Protein AF-A0A821BK38-F1 (afdb_monomer_lite)

Foldseek 3Di:
DDPPPPDDDDCPQVQDDDDDDPDPVVVCPDPVNVDPVVVVVVVVVNVVSVVVSVVVVVVVVVVVVVCVVVVVVVD

Radius of gyration: 19.09 Å; chains: 1; bounding box: 43×29×50 Å

Sequence (75 aa):
MASIISGRDSEHLGIPKAVFVDDVDSFMQQPENNSADTVIRRLDDLNSKYRFMEMNLLQKKKRLRGKLPDIQICL

Secondary structure (DSSP, 8-state):
-----------TTSPPPPPP-S-HHHHHTSTT---HHHHHHHHHHHHHHHHHHHHHHHHHHHHHHHHHHHHHH--

pLDDT: mean 78.63, std 17.06, range [33.22, 94.75]

Structure (mmCIF, N/CA/C/O backbone):
data_AF-A0A821BK38-F1
#
_entry.id   AF-A0A821BK38-F1
#
loop_
_atom_site.group_PDB
_atom_site.id
_atom_site.type_symbol
_atom_site.label_atom_id
_atom_site.label_alt_id
_atom_site.label_comp_id
_atom_site.label_asym_id
_atom_site.label_entity_id
_atom_site.label_seq_id
_atom_site.pdbx_PDB_ins_code
_atom_site.Cartn_x
_atom_site.Cartn_y
_atom_site.Cartn_z
_atom_site.occupancy
_atom_site.B_iso_or_equiv
_atom_site.auth_seq_id
_atom_site.auth_comp_id
_atom_site.auth_asym_id
_atom_site.auth_atom_id
_atom_site.pdbx_PDB_model_num
ATOM 1 N N . MET A 1 1 ? -10.330 -22.173 17.280 1.00 36.38 1 MET A N 1
ATOM 2 C CA . MET A 1 1 ? -10.055 -22.550 15.879 1.00 36.38 1 MET A CA 1
ATOM 3 C C . MET A 1 1 ? -9.943 -21.289 15.038 1.00 36.38 1 MET A C 1
ATOM 5 O O . MET A 1 1 ? -10.917 -20.870 14.438 1.00 36.38 1 MET A O 1
ATOM 9 N N . ALA A 1 2 ? -8.766 -20.675 15.038 1.00 33.25 2 ALA A N 1
ATOM 10 C CA . ALA A 1 2 ? -8.323 -19.746 14.003 1.00 33.25 2 ALA A CA 1
ATOM 11 C C . ALA A 1 2 ? -6.798 -19.760 14.089 1.00 33.25 2 ALA A C 1
ATOM 13 O O . ALA A 1 2 ? -6.175 -18.974 14.799 1.00 33.25 2 ALA A O 1
ATOM 14 N N . SER A 1 3 ? -6.210 -20.793 13.493 1.00 33.22 3 SER A N 1
ATOM 15 C CA . SER A 1 3 ? -4.765 -20.930 13.400 1.00 33.22 3 SER A CA 1
ATOM 16 C C . SER A 1 3 ? -4.254 -19.801 12.516 1.00 33.22 3 SER A C 1
ATOM 18 O O . SER A 1 3 ? -4.391 -19.852 11.296 1.00 33.22 3 SER A O 1
ATOM 20 N N . ILE A 1 4 ? -3.685 -18.770 13.139 1.00 46.75 4 ILE A N 1
ATOM 21 C CA . ILE A 1 4 ? -2.878 -17.770 12.448 1.00 46.75 4 ILE A CA 1
ATOM 22 C C . ILE A 1 4 ? -1.747 -18.547 11.780 1.00 46.75 4 ILE A C 1
ATOM 24 O O . ILE A 1 4 ? -0.899 -19.136 12.450 1.00 46.75 4 ILE A O 1
ATOM 28 N N . ILE A 1 5 ? -1.782 -18.611 10.449 1.00 47.06 5 ILE A N 1
ATOM 29 C CA . ILE A 1 5 ? -0.754 -19.255 9.638 1.00 47.06 5 ILE A CA 1
ATOM 30 C C . ILE A 1 5 ? 0.551 -18.479 9.863 1.00 47.06 5 ILE A C 1
ATOM 32 O O . ILE A 1 5 ? 0.835 -17.457 9.221 1.00 47.06 5 ILE A O 1
ATOM 36 N N . SER A 1 6 ? 1.341 -18.988 10.811 1.00 47.16 6 SER A N 1
ATOM 37 C CA . SER A 1 6 ? 2.767 -18.727 10.965 1.00 47.16 6 SER A CA 1
ATOM 38 C C . SER A 1 6 ? 3.484 -19.346 9.765 1.00 47.16 6 SER A C 1
ATOM 40 O O . SER A 1 6 ? 3.975 -20.472 9.777 1.00 47.16 6 SER A O 1
ATOM 42 N N . GLY A 1 7 ? 3.422 -18.628 8.648 1.00 36.72 7 GLY A N 1
ATOM 43 C CA . GLY A 1 7 ? 4.224 -18.886 7.465 1.00 36.72 7 GLY A CA 1
ATOM 44 C C . GLY A 1 7 ? 5.478 -18.032 7.543 1.00 36.72 7 GLY A C 1
ATOM 45 O O . GLY A 1 7 ? 5.389 -16.856 7.212 1.00 36.72 7 GLY A O 1
ATOM 46 N N . ARG A 1 8 ? 6.558 -18.654 8.033 1.00 39.44 8 ARG A N 1
ATOM 47 C CA . ARG A 1 8 ? 7.997 -18.390 7.833 1.00 39.44 8 ARG A CA 1
ATOM 48 C C . ARG A 1 8 ? 8.410 -16.928 7.647 1.00 39.44 8 ARG A C 1
ATOM 50 O O . ARG A 1 8 ? 8.107 -16.309 6.631 1.00 39.44 8 ARG A O 1
ATOM 57 N N . ASP A 1 9 ? 9.216 -16.458 8.591 1.00 45.19 9 ASP A N 1
ATOM 58 C CA . ASP A 1 9 ? 10.009 -15.238 8.502 1.00 45.19 9 ASP A CA 1
ATOM 59 C C . ASP A 1 9 ? 10.852 -15.242 7.226 1.00 45.19 9 ASP A C 1
ATOM 61 O O . ASP A 1 9 ? 11.916 -15.850 7.128 1.00 45.19 9 ASP A O 1
ATOM 65 N N . SER A 1 10 ? 10.352 -14.555 6.214 1.00 49.12 10 SER A N 1
ATOM 66 C CA . SER A 1 10 ? 11.160 -14.104 5.103 1.00 49.12 10 SER A CA 1
ATOM 67 C C . SER A 1 10 ? 10.848 -12.638 4.894 1.00 49.12 10 SER A C 1
ATOM 69 O O . SER A 1 10 ? 10.142 -12.268 3.959 1.00 49.12 10 SER A O 1
ATOM 71 N N . GLU A 1 11 ? 11.462 -11.793 5.723 1.00 55.19 11 GLU A N 1
ATOM 72 C CA . GLU A 1 11 ? 11.742 -10.375 5.442 1.00 55.19 11 GLU A CA 1
ATOM 73 C C . GLU A 1 11 ? 12.650 -10.203 4.204 1.00 55.19 11 GLU A C 1
ATOM 75 O O . GLU A 1 11 ? 13.394 -9.234 4.050 1.00 55.19 11 GLU A O 1
ATOM 80 N N . HIS A 1 12 ? 12.637 -11.163 3.284 1.00 55.25 12 HIS A N 1
ATOM 81 C CA . HIS A 1 12 ? 13.334 -11.087 2.028 1.00 55.25 12 HIS A CA 1
ATOM 82 C C . HIS A 1 12 ? 12.600 -10.020 1.218 1.00 55.25 12 HIS A C 1
ATOM 84 O O . HIS A 1 12 ? 11.532 -10.281 0.674 1.00 55.25 12 HIS A O 1
ATOM 90 N N . LEU A 1 13 ? 13.191 -8.818 1.160 1.00 63.16 13 LEU A N 1
ATOM 91 C CA . LEU A 1 13 ? 12.774 -7.616 0.415 1.00 63.16 13 LEU A CA 1
ATOM 92 C C . LEU A 1 13 ? 12.041 -6.518 1.215 1.00 63.16 13 LEU A C 1
ATOM 94 O O . LEU A 1 13 ? 11.700 -5.502 0.611 1.00 63.16 13 LEU A O 1
ATOM 98 N N . GLY A 1 14 ? 11.845 -6.661 2.533 1.00 68.38 14 GLY A N 1
ATOM 99 C CA . GLY A 1 14 ? 11.246 -5.603 3.371 1.00 68.38 14 GLY A CA 1
ATOM 100 C C . GLY A 1 14 ? 9.758 -5.324 3.104 1.00 68.38 14 GLY A C 1
ATOM 101 O O . GLY A 1 14 ? 9.256 -4.267 3.481 1.00 68.38 14 GLY A O 1
ATOM 102 N N . ILE A 1 15 ? 9.062 -6.256 2.445 1.00 71.75 15 ILE A N 1
ATOM 103 C CA . ILE A 1 15 ? 7.624 -6.179 2.162 1.00 71.75 15 ILE A CA 1
ATOM 104 C C . ILE A 1 15 ? 6.851 -6.650 3.401 1.00 71.75 15 ILE A C 1
ATOM 106 O O . ILE A 1 15 ? 7.002 -7.816 3.768 1.00 71.75 15 ILE A O 1
ATOM 110 N N . PRO A 1 16 ? 6.028 -5.801 4.057 1.00 76.62 16 PRO A N 1
ATOM 111 C CA . PRO A 1 16 ? 5.221 -6.234 5.191 1.00 76.62 16 PRO A CA 1
ATOM 112 C C . PRO A 1 16 ? 4.238 -7.337 4.788 1.00 76.62 16 PRO A C 1
ATOM 114 O O . PRO A 1 16 ? 3.797 -7.410 3.642 1.00 76.62 16 PRO A O 1
ATOM 117 N N . LYS A 1 17 ? 3.878 -8.204 5.735 1.00 74.75 17 LYS A N 1
ATOM 118 C CA . LYS A 1 17 ? 2.864 -9.236 5.508 1.00 74.75 17 LYS A CA 1
ATOM 119 C C . LYS A 1 17 ? 1.474 -8.600 5.518 1.00 74.75 17 LYS A C 1
ATOM 121 O O . LYS A 1 17 ? 1.106 -7.927 6.480 1.00 74.75 17 LYS A O 1
ATOM 126 N N . ALA A 1 18 ? 0.695 -8.842 4.467 1.00 79.56 18 ALA A N 1
ATOM 127 C CA . ALA A 1 18 ? -0.700 -8.427 4.428 1.00 79.56 18 ALA A CA 1
ATOM 128 C C . ALA A 1 18 ? -1.533 -9.354 5.322 1.00 79.56 18 ALA A C 1
ATOM 130 O O . ALA A 1 18 ? -1.474 -10.578 5.187 1.00 79.56 18 ALA A O 1
ATOM 131 N N . VAL A 1 19 ? -2.295 -8.766 6.243 1.00 80.00 19 VAL A N 1
ATOM 132 C CA . VAL A 1 19 ? -3.291 -9.479 7.044 1.00 80.00 19 VAL A CA 1
ATOM 133 C C . VAL A 1 19 ? -4.635 -9.295 6.357 1.00 80.00 19 VAL A C 1
ATOM 135 O O . VAL A 1 19 ? -5.037 -8.167 6.080 1.00 80.00 19 VAL A O 1
ATOM 138 N N . PHE A 1 20 ? -5.304 -10.402 6.052 1.00 82.31 20 PHE A N 1
ATOM 139 C CA . PHE A 1 20 ? -6.664 -10.368 5.530 1.00 82.31 20 PHE A CA 1
ATOM 140 C C . PHE A 1 20 ? -7.647 -10.247 6.696 1.00 82.31 20 PHE A C 1
ATOM 142 O O . PHE A 1 20 ? -7.528 -10.985 7.676 1.00 82.31 20 PHE A O 1
ATOM 149 N N . VAL A 1 21 ? -8.588 -9.310 6.593 1.00 86.25 21 VAL A N 1
ATOM 150 C CA . VAL A 1 21 ? -9.645 -9.095 7.587 1.00 86.25 21 VAL A CA 1
ATOM 151 C C . VAL A 1 21 ? -10.931 -9.695 7.036 1.00 86.25 21 VAL A C 1
ATOM 153 O O . VAL A 1 21 ? -11.468 -9.182 6.060 1.00 86.25 21 VAL A O 1
ATOM 156 N N . ASP A 1 22 ? -11.378 -10.794 7.639 1.00 85.69 22 ASP A N 1
ATOM 157 C CA . ASP A 1 22 ? -12.601 -11.505 7.238 1.00 85.69 22 ASP A CA 1
ATOM 158 C C . ASP A 1 22 ? -13.845 -10.929 7.941 1.00 85.69 22 ASP A C 1
ATOM 160 O O . ASP A 1 22 ? -14.882 -10.721 7.319 1.00 85.69 22 ASP A O 1
ATOM 164 N N . ASP A 1 23 ? -13.704 -10.575 9.225 1.00 90.56 23 ASP A N 1
ATOM 165 C CA . ASP A 1 23 ? -14.728 -9.891 10.018 1.00 90.56 23 ASP A CA 1
ATOM 166 C C . ASP A 1 23 ? -14.175 -8.590 10.621 1.00 90.56 23 ASP A C 1
ATOM 168 O O . ASP A 1 23 ? -13.177 -8.588 11.350 1.00 90.56 23 ASP A O 1
ATOM 172 N N . VAL A 1 24 ? -14.837 -7.474 10.306 1.00 86.94 24 VAL A N 1
ATOM 173 C CA . VAL A 1 24 ? -14.446 -6.129 10.746 1.00 86.94 24 VAL A CA 1
ATOM 174 C C . VAL A 1 24 ? -14.718 -5.940 12.236 1.00 86.94 24 VAL A C 1
ATOM 176 O O . VAL A 1 24 ? -13.898 -5.322 12.916 1.00 86.94 24 VAL A O 1
ATOM 179 N N . ASP A 1 25 ? -15.810 -6.501 12.763 1.00 87.19 25 ASP A N 1
ATOM 180 C CA . ASP A 1 25 ? -16.168 -6.341 14.175 1.00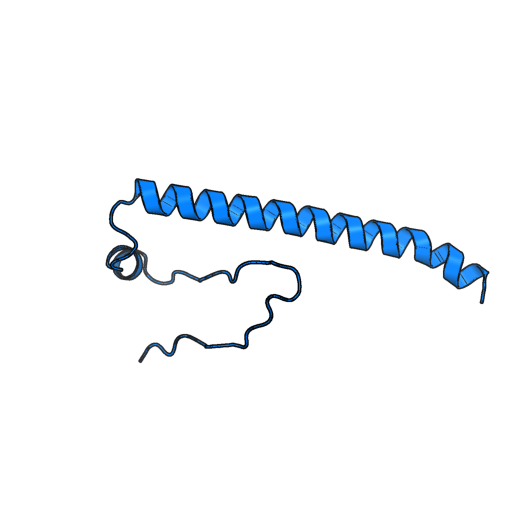 87.19 25 ASP A CA 1
ATOM 181 C C . ASP A 1 25 ? -15.166 -7.079 15.068 1.00 87.19 25 ASP A C 1
ATOM 183 O O . ASP A 1 25 ? -14.615 -6.495 16.004 1.00 87.19 25 ASP A O 1
ATOM 187 N N . SER A 1 26 ? -14.835 -8.331 14.732 1.00 88.00 26 SER A N 1
ATOM 188 C CA . SER A 1 26 ? -13.775 -9.080 15.417 1.00 88.00 26 SER A CA 1
ATOM 189 C C . SER A 1 26 ? -12.401 -8.407 15.297 1.00 88.00 26 SER A C 1
ATOM 191 O O . SER A 1 26 ? -11.617 -8.420 16.250 1.00 88.00 26 SER A O 1
ATOM 193 N N . PHE A 1 27 ? -12.100 -7.774 14.161 1.00 87.69 27 PHE A N 1
ATOM 194 C CA . PHE A 1 27 ? -10.844 -7.052 13.970 1.00 87.69 27 PHE A CA 1
ATOM 195 C C . PHE A 1 27 ? -10.758 -5.785 14.829 1.00 87.69 27 PHE A C 1
ATOM 197 O O . PHE A 1 27 ? -9.726 -5.537 15.453 1.00 87.69 27 PHE A O 1
ATOM 204 N N . MET A 1 28 ? -11.833 -5.003 14.921 1.00 88.12 28 MET A N 1
ATOM 205 C CA . MET A 1 28 ? -11.873 -3.785 15.740 1.00 88.12 28 MET A CA 1
ATOM 206 C C . MET A 1 28 ? -11.857 -4.069 17.247 1.00 88.12 28 MET A C 1
ATOM 208 O O . MET A 1 28 ? -11.459 -3.205 18.018 1.00 88.12 28 MET A O 1
ATOM 212 N N . GLN A 1 29 ? -12.220 -5.279 17.679 1.00 88.00 29 GLN A N 1
ATOM 213 C CA . GLN A 1 29 ? -12.116 -5.705 19.082 1.00 88.00 29 GLN A CA 1
ATOM 214 C C . GLN A 1 29 ? -10.676 -6.003 19.538 1.00 88.00 29 GLN A C 1
ATOM 216 O O . GLN A 1 29 ? -10.443 -6.235 20.726 1.00 88.00 29 GLN A O 1
ATOM 221 N N . GLN A 1 30 ? -9.698 -6.023 18.627 1.00 85.44 30 GLN A N 1
ATOM 222 C CA . GLN A 1 30 ? -8.301 -6.252 18.992 1.00 85.44 30 GLN A CA 1
ATOM 223 C C . GLN A 1 30 ? -7.759 -5.110 19.868 1.00 85.44 30 GLN A C 1
ATOM 225 O O . GLN A 1 30 ? -8.047 -3.945 19.600 1.00 85.44 30 GLN A O 1
ATOM 230 N N . PRO A 1 31 ? -6.894 -5.403 20.858 1.00 81.31 31 PRO A N 1
ATOM 231 C CA . PRO A 1 31 ? -6.365 -4.389 21.777 1.00 81.31 31 PRO A CA 1
ATOM 232 C C . PRO A 1 31 ? -5.516 -3.307 21.082 1.00 81.31 31 PRO A C 1
ATOM 234 O O . PRO A 1 31 ? -5.309 -2.227 21.633 1.00 81.31 31 PRO A O 1
ATOM 237 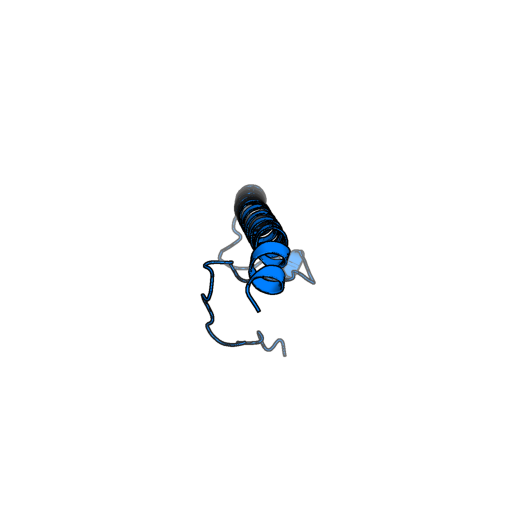N N . GLU A 1 32 ? -5.031 -3.573 19.865 1.00 81.56 32 GLU A N 1
ATOM 238 C CA . GLU A 1 32 ? -4.325 -2.584 19.040 1.00 81.56 32 GLU A CA 1
ATOM 239 C C . GLU A 1 32 ? -5.271 -1.558 18.386 1.00 81.56 32 GLU A C 1
ATOM 241 O O . GLU A 1 32 ? -4.851 -0.444 18.071 1.00 81.56 32 GLU A O 1
ATOM 246 N N . ASN A 1 33 ? -6.547 -1.902 18.202 1.00 84.12 33 ASN A N 1
ATOM 247 C CA . ASN A 1 33 ? -7.505 -1.165 17.380 1.00 84.12 33 ASN A CA 1
ATOM 248 C C . ASN A 1 33 ? -8.460 -0.336 18.254 1.00 84.12 33 ASN A C 1
ATOM 250 O O . ASN A 1 33 ? -9.655 -0.586 18.329 1.00 84.12 33 ASN A O 1
ATOM 254 N N . ASN A 1 34 ? -7.918 0.688 18.920 1.00 79.81 34 ASN A N 1
ATOM 255 C CA . ASN A 1 34 ? -8.666 1.506 19.888 1.00 79.81 34 ASN A CA 1
ATOM 256 C C . ASN A 1 34 ? -9.641 2.511 19.245 1.00 79.81 34 ASN A C 1
ATOM 258 O O . ASN A 1 34 ? -10.646 2.879 19.848 1.00 79.81 34 ASN A O 1
ATOM 262 N N . SER A 1 35 ? -9.339 2.999 18.038 1.00 87.00 35 SER A N 1
ATOM 263 C CA . SER A 1 35 ? -10.178 3.963 17.315 1.00 87.00 35 SER A CA 1
ATOM 264 C C . SER A 1 35 ? -10.128 3.708 15.813 1.00 87.00 35 SER A C 1
ATOM 266 O O . SER A 1 35 ? -9.050 3.500 15.252 1.00 87.00 35 SER A O 1
ATOM 268 N N . ALA A 1 36 ? -11.279 3.784 15.141 1.00 87.75 36 ALA A N 1
ATOM 269 C CA . ALA A 1 36 ? -11.383 3.577 13.695 1.00 87.75 36 ALA A CA 1
ATOM 270 C C . ALA A 1 36 ? -10.434 4.489 12.898 1.00 87.75 36 ALA A C 1
ATOM 272 O O . ALA A 1 36 ? -9.783 4.040 11.961 1.00 87.75 36 ALA A O 1
ATOM 273 N N . ASP A 1 37 ? -10.276 5.742 13.324 1.00 89.06 37 ASP A N 1
ATOM 274 C CA . ASP A 1 37 ? -9.383 6.715 12.687 1.00 89.06 37 ASP A CA 1
ATOM 275 C C . ASP A 1 37 ? -7.907 6.273 12.739 1.00 89.06 37 ASP A C 1
ATOM 277 O O . ASP A 1 37 ? -7.177 6.383 11.754 1.00 89.06 37 ASP A O 1
ATOM 281 N N . THR A 1 38 ? -7.471 5.682 13.857 1.00 88.25 38 THR A N 1
ATOM 282 C CA . THR A 1 38 ? -6.102 5.151 13.985 1.00 88.25 38 THR A CA 1
ATOM 283 C C . THR A 1 38 ? -5.868 3.923 13.110 1.00 88.25 38 THR A C 1
ATOM 285 O O . THR A 1 38 ? -4.813 3.801 12.486 1.00 88.25 38 THR A O 1
ATOM 288 N N . VAL A 1 39 ? -6.868 3.043 13.012 1.00 89.31 39 VAL A N 1
ATOM 289 C CA . VAL A 1 39 ? -6.808 1.845 12.169 1.00 89.31 39 VAL A CA 1
ATOM 290 C C . VAL A 1 39 ? -6.744 2.226 10.694 1.00 89.31 39 VAL A C 1
ATOM 292 O O . VAL A 1 39 ? -5.883 1.724 9.975 1.00 89.31 39 VAL A O 1
ATOM 295 N N . ILE A 1 40 ? -7.597 3.152 10.252 1.00 89.88 40 ILE A N 1
ATOM 296 C CA . ILE A 1 40 ? -7.624 3.621 8.862 1.00 89.88 40 ILE A CA 1
ATOM 297 C C . ILE A 1 40 ? -6.279 4.246 8.482 1.00 89.88 40 ILE A C 1
ATOM 299 O O . ILE A 1 40 ? -5.704 3.849 7.471 1.00 89.88 40 ILE A O 1
ATOM 303 N N . ARG A 1 41 ? -5.707 5.122 9.323 1.00 91.44 41 ARG A N 1
ATOM 304 C CA . ARG A 1 41 ? -4.370 5.689 9.060 1.00 91.44 41 ARG A CA 1
ATOM 305 C C . ARG A 1 41 ? -3.295 4.614 8.921 1.00 91.44 41 ARG A C 1
ATOM 307 O O . ARG A 1 41 ? -2.492 4.663 7.995 1.00 91.44 41 ARG A O 1
ATOM 314 N N . ARG A 1 42 ? -3.298 3.607 9.800 1.00 88.69 42 ARG A N 1
ATOM 315 C CA . ARG A 1 42 ? -2.345 2.488 9.720 1.00 88.69 42 ARG A CA 1
ATOM 316 C C . ARG A 1 42 ? -2.509 1.700 8.419 1.00 88.69 42 ARG A C 1
ATOM 318 O O . ARG A 1 42 ? -1.512 1.292 7.822 1.00 88.69 42 ARG A O 1
ATOM 325 N N . LEU A 1 43 ? -3.746 1.470 7.984 1.00 88.62 43 LEU A N 1
ATOM 326 C CA . LEU A 1 43 ? -4.033 0.789 6.722 1.00 88.62 43 LEU A CA 1
ATOM 327 C C . LEU A 1 43 ? -3.570 1.617 5.518 1.00 88.62 43 LEU A C 1
ATOM 329 O O . LEU A 1 43 ? -2.968 1.053 4.604 1.00 88.62 43 LEU A O 1
ATOM 333 N N . ASP A 1 44 ? -3.757 2.936 5.540 1.00 90.75 44 ASP A N 1
ATOM 334 C CA . ASP A 1 44 ? -3.268 3.842 4.496 1.00 90.75 44 ASP A CA 1
ATOM 335 C C . ASP A 1 44 ? -1.734 3.873 4.417 1.00 90.75 44 ASP A C 1
ATOM 337 O O . ASP A 1 44 ? -1.161 3.835 3.320 1.00 90.75 44 ASP A O 1
ATOM 341 N N . ASP A 1 45 ? -1.050 3.857 5.562 1.00 89.50 45 ASP A N 1
ATOM 342 C CA . ASP A 1 45 ? 0.411 3.768 5.629 1.00 89.50 45 ASP A CA 1
ATOM 343 C C . ASP A 1 45 ? 0.924 2.446 5.047 1.00 89.50 45 ASP A C 1
ATOM 345 O O . ASP A 1 45 ? 1.891 2.417 4.277 1.00 89.50 45 ASP A O 1
ATOM 349 N N . LEU A 1 46 ? 0.274 1.331 5.395 1.00 87.81 46 LEU A N 1
ATOM 350 C CA . LEU A 1 46 ? 0.593 0.018 4.837 1.00 87.81 46 LEU A CA 1
ATOM 351 C C . LEU A 1 46 ? 0.351 -0.008 3.325 1.00 87.81 46 LEU A C 1
ATOM 353 O O . LEU A 1 46 ? 1.225 -0.442 2.576 1.00 87.81 46 LEU A O 1
ATOM 357 N N . ASN A 1 47 ? -0.786 0.511 2.863 1.00 89.25 47 ASN A N 1
ATOM 358 C CA . ASN A 1 47 ? -1.128 0.600 1.446 1.00 89.25 47 ASN A CA 1
ATOM 359 C C . ASN A 1 47 ? -0.101 1.432 0.658 1.00 89.25 47 ASN A C 1
ATOM 361 O O . ASN A 1 47 ? 0.358 1.023 -0.411 1.00 89.25 47 ASN A O 1
ATOM 365 N N . SER A 1 48 ? 0.333 2.562 1.215 1.00 90.38 48 SER A N 1
ATOM 366 C CA . SER A 1 48 ? 1.370 3.412 0.621 1.00 90.38 48 SER A CA 1
ATOM 367 C C . SER A 1 48 ? 2.712 2.683 0.504 1.00 90.38 48 SER A C 1
ATOM 369 O O . SER A 1 48 ? 3.363 2.745 -0.544 1.00 90.38 48 SER A O 1
ATOM 371 N N . LYS A 1 49 ? 3.102 1.916 1.532 1.00 88.31 49 LYS A N 1
ATOM 372 C CA . LYS A 1 49 ? 4.294 1.054 1.485 1.00 88.31 49 LYS A CA 1
ATOM 373 C C . LYS A 1 49 ? 4.174 -0.015 0.398 1.00 88.31 49 LYS A C 1
ATOM 375 O O . LYS A 1 49 ? 5.119 -0.190 -0.372 1.00 88.31 49 LYS A O 1
ATOM 380 N N . TYR A 1 50 ? 3.029 -0.693 0.282 1.00 88.12 50 TYR A N 1
ATOM 381 C CA . TYR A 1 50 ? 2.811 -1.698 -0.765 1.00 88.12 50 TYR A CA 1
ATOM 382 C C . TYR A 1 50 ? 2.956 -1.112 -2.169 1.00 88.12 50 TYR A C 1
ATOM 384 O O . TYR A 1 50 ? 3.713 -1.658 -2.973 1.00 88.12 50 TYR A O 1
ATOM 392 N N . ARG A 1 51 ? 2.327 0.038 -2.439 1.00 89.38 51 ARG A N 1
ATOM 393 C CA . ARG A 1 51 ? 2.449 0.734 -3.731 1.00 89.38 51 ARG A CA 1
ATOM 394 C C . ARG A 1 51 ? 3.890 1.106 -4.061 1.00 89.38 51 ARG A C 1
ATOM 396 O O . ARG A 1 51 ? 4.340 0.918 -5.190 1.00 89.38 51 ARG A O 1
ATOM 403 N N . PHE A 1 52 ? 4.637 1.606 -3.079 1.00 89.69 52 PHE A N 1
ATOM 404 C CA . PHE A 1 52 ? 6.045 1.936 -3.282 1.00 89.69 52 PHE A CA 1
ATOM 405 C C . PHE A 1 52 ? 6.858 0.697 -3.676 1.00 89.69 52 PHE A C 1
ATOM 407 O O . PHE A 1 52 ? 7.637 0.731 -4.632 1.00 89.69 52 PHE A O 1
ATOM 414 N N . MET A 1 53 ? 6.675 -0.420 -2.978 1.00 88.38 53 MET A N 1
ATOM 415 C CA . MET A 1 53 ? 7.420 -1.649 -3.258 1.00 88.38 53 MET A CA 1
ATOM 416 C C . MET A 1 53 ? 7.027 -2.284 -4.592 1.00 88.38 53 MET A C 1
ATOM 418 O O . MET A 1 53 ? 7.905 -2.767 -5.310 1.00 88.38 53 MET A O 1
ATOM 422 N N . GLU A 1 54 ? 5.749 -2.220 -4.965 1.00 88.44 54 GLU A N 1
ATOM 423 C CA . GLU A 1 54 ? 5.272 -2.627 -6.287 1.00 88.44 54 GLU A CA 1
ATOM 424 C C . GLU A 1 54 ? 5.980 -1.835 -7.392 1.00 88.44 54 GLU A C 1
ATOM 426 O O . GLU A 1 54 ? 6.569 -2.428 -8.300 1.00 88.44 54 GLU A O 1
ATOM 431 N N . MET A 1 55 ? 6.016 -0.503 -7.279 1.00 92.00 55 MET A N 1
ATOM 432 C CA . MET A 1 55 ? 6.697 0.359 -8.247 1.00 92.00 55 MET A CA 1
ATOM 433 C C . MET A 1 55 ? 8.181 -0.010 -8.390 1.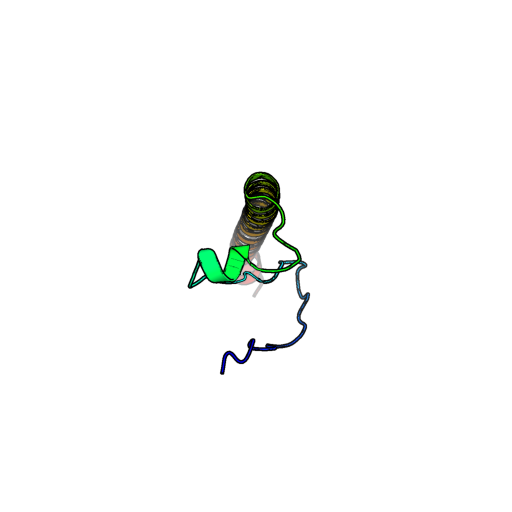00 92.00 55 MET A C 1
ATOM 435 O O . MET A 1 55 ? 8.692 -0.149 -9.505 1.00 92.00 55 MET A O 1
ATOM 439 N N . ASN A 1 56 ? 8.869 -0.241 -7.268 1.00 89.94 56 ASN A N 1
ATOM 440 C CA . ASN A 1 56 ? 10.266 -0.672 -7.264 1.00 89.94 56 ASN A CA 1
ATOM 441 C C . ASN A 1 56 ? 10.457 -2.020 -7.976 1.00 89.94 56 ASN A C 1
ATOM 443 O O . ASN A 1 56 ? 11.405 -2.195 -8.749 1.00 89.94 56 ASN A O 1
ATOM 447 N N . LEU A 1 57 ? 9.571 -2.985 -7.730 1.00 89.00 57 LEU A N 1
ATOM 448 C CA . LEU A 1 57 ? 9.634 -4.309 -8.342 1.00 89.00 57 LEU A CA 1
ATOM 449 C C . LEU A 1 57 ? 9.382 -4.244 -9.854 1.00 89.00 57 LEU A C 1
ATOM 451 O O . LEU A 1 57 ? 10.127 -4.848 -10.632 1.00 89.00 57 LEU A O 1
ATOM 455 N N . LEU A 1 58 ? 8.401 -3.449 -10.287 1.00 93.06 58 LEU A N 1
ATOM 456 C CA . LEU A 1 58 ? 8.122 -3.196 -11.701 1.00 93.06 58 LEU A CA 1
ATOM 457 C C . LEU A 1 58 ? 9.311 -2.529 -12.405 1.00 93.06 58 LEU A C 1
ATOM 459 O O . LEU A 1 58 ? 9.695 -2.948 -13.502 1.0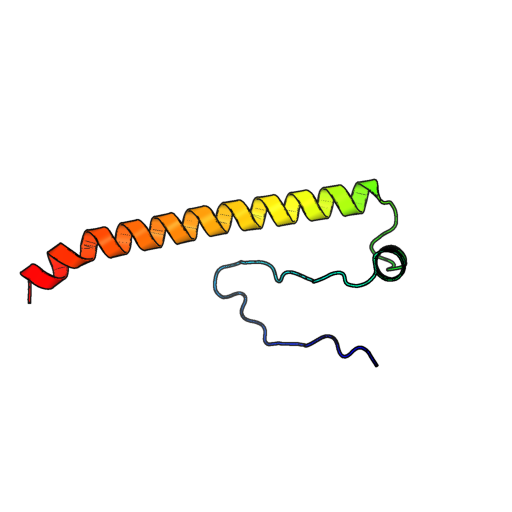0 93.06 58 LEU A O 1
ATOM 463 N N . GLN A 1 59 ? 9.955 -1.553 -11.765 1.00 93.62 59 GLN A N 1
ATOM 464 C CA . GLN A 1 59 ? 11.142 -0.896 -12.310 1.00 93.62 59 GLN A CA 1
ATOM 465 C C . GLN A 1 59 ? 12.328 -1.864 -12.427 1.00 93.62 59 GLN A C 1
ATOM 467 O O . GLN A 1 59 ? 12.987 -1.910 -13.471 1.00 93.62 59 GLN A O 1
ATOM 472 N N . LYS A 1 60 ? 12.577 -2.691 -11.400 1.00 90.75 60 LYS A N 1
ATOM 473 C CA . LYS A 1 60 ? 13.605 -3.746 -11.441 1.00 90.75 60 LYS A CA 1
ATOM 474 C C . LYS A 1 60 ? 13.337 -4.730 -12.580 1.00 90.75 60 LYS A C 1
ATOM 476 O O . LYS A 1 60 ? 14.250 -5.011 -13.356 1.00 90.75 60 LYS A O 1
ATOM 481 N N . LYS A 1 61 ? 12.090 -5.188 -12.739 1.00 92.94 61 LYS A N 1
ATOM 482 C CA . LYS A 1 61 ? 11.663 -6.074 -13.834 1.00 92.94 61 LYS A CA 1
ATOM 483 C C . LYS A 1 61 ? 11.905 -5.442 -15.205 1.00 92.94 61 LYS A C 1
ATOM 485 O O . LYS A 1 61 ? 12.455 -6.101 -16.085 1.00 92.94 61 LYS A O 1
ATOM 490 N N . LYS A 1 62 ? 11.548 -4.165 -15.386 1.00 94.75 62 LYS A N 1
ATOM 491 C CA . LYS A 1 62 ? 11.790 -3.422 -16.633 1.00 94.75 62 LYS A CA 1
ATOM 492 C C . LYS A 1 62 ? 13.283 -3.329 -16.952 1.00 94.75 62 LYS A C 1
ATOM 494 O O . LYS A 1 62 ? 13.677 -3.624 -18.074 1.00 94.75 62 LYS A O 1
ATOM 499 N N . ARG A 1 63 ? 14.116 -2.986 -15.964 1.00 92.75 63 ARG A N 1
ATOM 500 C CA . ARG A 1 63 ? 15.576 -2.906 -16.126 1.00 92.75 63 ARG A CA 1
ATOM 501 C C . ARG A 1 63 ? 16.185 -4.252 -16.517 1.00 92.75 63 ARG A C 1
ATOM 503 O O . ARG A 1 63 ? 17.024 -4.292 -17.405 1.00 92.75 63 ARG A O 1
ATOM 510 N N . LEU A 1 64 ? 15.761 -5.341 -15.875 1.00 91.00 64 LEU A N 1
ATOM 511 C CA . LEU A 1 64 ? 16.238 -6.688 -16.203 1.00 91.00 64 LEU A CA 1
ATOM 512 C C . LEU A 1 64 ? 15.841 -7.100 -17.624 1.00 91.00 64 LEU A C 1
ATOM 514 O O . LEU A 1 64 ? 16.680 -7.599 -18.363 1.00 91.00 64 LEU A O 1
ATOM 518 N N . ARG A 1 65 ? 14.599 -6.819 -18.040 1.00 89.62 65 ARG A N 1
ATOM 519 C CA . ARG A 1 65 ? 14.155 -7.054 -19.424 1.00 89.62 65 ARG A CA 1
ATOM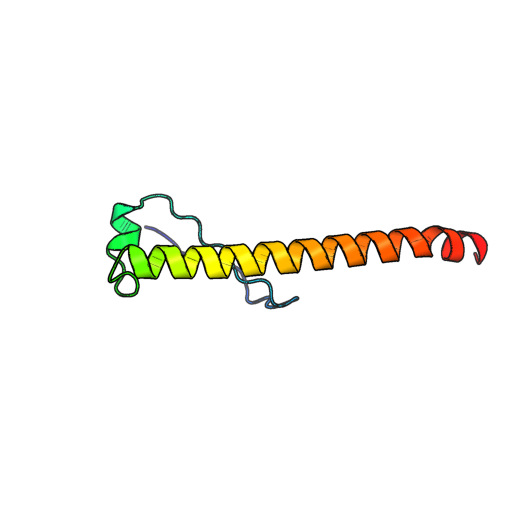 520 C C . ARG A 1 65 ? 14.936 -6.233 -20.447 1.00 89.62 65 ARG A C 1
ATOM 522 O O . ARG A 1 65 ? 15.218 -6.749 -21.515 1.00 89.62 65 ARG A O 1
ATOM 529 N N . GLY A 1 66 ? 15.304 -4.996 -20.114 1.00 90.75 66 GLY A N 1
ATOM 530 C CA . GLY A 1 66 ? 16.139 -4.160 -20.979 1.00 90.75 66 GLY A CA 1
ATOM 531 C C . GLY A 1 66 ? 17.562 -4.693 -21.165 1.00 90.75 66 GLY A C 1
ATOM 532 O O . GLY A 1 66 ? 18.116 -4.522 -22.236 1.00 90.75 66 GLY A O 1
ATOM 533 N N . LYS A 1 67 ? 18.125 -5.378 -20.159 1.00 88.31 67 LYS A N 1
ATOM 534 C CA . LYS A 1 67 ? 19.453 -6.019 -20.242 1.00 88.31 67 LYS A CA 1
ATOM 535 C C . LYS A 1 67 ? 19.443 -7.383 -20.931 1.00 88.31 67 LYS A C 1
ATOM 537 O O . LYS A 1 67 ? 20.490 -7.880 -21.322 1.00 88.31 67 LYS A O 1
ATOM 542 N N . LEU A 1 68 ? 18.277 -8.017 -21.023 1.00 88.50 68 LEU A N 1
ATOM 543 C CA . LEU A 1 68 ? 18.122 -9.324 -21.651 1.00 88.50 68 LEU A CA 1
ATOM 544 C C . LEU A 1 68 ? 18.658 -9.386 -23.099 1.00 88.50 68 LEU A C 1
ATOM 546 O O . LEU A 1 68 ? 19.387 -10.335 -23.376 1.00 88.50 68 LEU A O 1
ATOM 550 N N . PRO A 1 69 ? 18.359 -8.426 -24.004 1.00 86.69 69 PRO A N 1
ATOM 551 C CA . PRO A 1 69 ? 18.902 -8.449 -25.365 1.00 86.69 69 PRO A CA 1
ATOM 552 C C . PRO A 1 69 ? 20.432 -8.375 -25.391 1.00 86.69 69 PRO A C 1
ATOM 554 O O . PRO A 1 69 ? 21.053 -9.144 -26.115 1.00 86.69 69 PRO A O 1
ATOM 557 N N . ASP A 1 70 ? 21.048 -7.536 -24.554 1.00 79.00 70 ASP A N 1
ATOM 558 C CA . ASP A 1 70 ? 22.512 -7.417 -24.486 1.00 79.00 70 ASP A CA 1
ATOM 559 C C . ASP A 1 70 ? 23.174 -8.743 -24.074 1.00 79.00 70 ASP A C 1
ATOM 561 O O . ASP A 1 70 ? 24.229 -9.107 -24.581 1.00 79.00 70 ASP A O 1
ATOM 565 N N . ILE A 1 71 ? 22.538 -9.496 -23.169 1.00 78.81 71 ILE A N 1
ATOM 566 C CA . ILE A 1 71 ? 23.035 -10.805 -22.719 1.00 78.81 71 ILE A CA 1
ATOM 567 C C . ILE A 1 71 ? 22.890 -11.861 -23.821 1.00 78.81 71 ILE A C 1
ATOM 569 O O . ILE A 1 71 ? 23.777 -12.692 -23.979 1.00 78.81 71 ILE A O 1
ATOM 573 N N . GLN A 1 72 ? 21.790 -11.836 -24.579 1.00 78.06 72 GLN A N 1
ATOM 574 C CA . GLN A 1 72 ? 21.559 -12.771 -25.685 1.00 78.06 72 GLN A CA 1
ATOM 575 C C . GLN A 1 72 ? 22.494 -12.537 -26.872 1.00 78.06 72 GLN A C 1
ATOM 577 O O . GLN A 1 72 ? 22.763 -13.475 -27.606 1.00 78.06 72 GLN A O 1
ATOM 582 N N . ILE A 1 73 ? 22.965 -11.306 -27.073 1.00 77.69 73 ILE A N 1
ATOM 583 C CA . ILE A 1 73 ? 23.887 -10.960 -28.163 1.00 77.69 73 ILE A 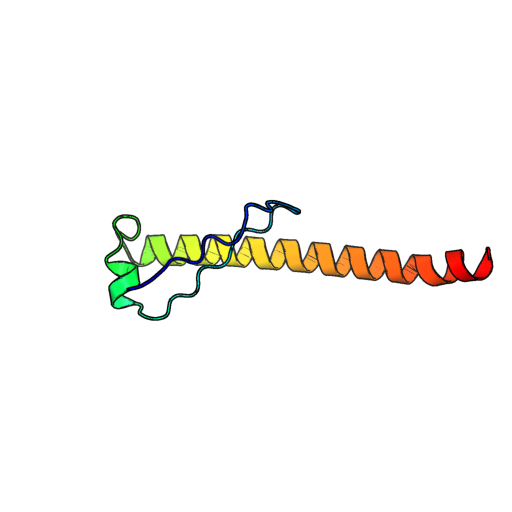CA 1
ATOM 584 C C . ILE A 1 73 ? 25.337 -11.352 -27.823 1.00 77.69 73 ILE A C 1
ATOM 586 O O . ILE A 1 73 ? 26.132 -11.600 -28.725 1.00 77.69 73 ILE A O 1
ATOM 590 N N . CYS A 1 74 ? 25.692 -11.403 -26.535 1.00 60.66 74 CYS A N 1
ATOM 591 C CA . CYS A 1 74 ? 27.036 -11.768 -26.068 1.00 60.66 74 CYS A CA 1
ATOM 592 C C . CYS A 1 74 ? 27.267 -13.283 -25.893 1.00 60.66 74 CYS A C 1
ATOM 594 O O . CYS A 1 74 ? 28.391 -13.673 -25.573 1.00 60.66 74 CYS A O 1
ATOM 596 N N . LEU A 1 75 ? 26.233 -14.115 -26.051 1.00 57.53 75 LEU A N 1
ATOM 597 C CA . LEU A 1 75 ? 26.302 -15.583 -26.036 1.00 57.53 75 LEU A CA 1
ATOM 598 C C . LEU A 1 75 ? 26.155 -16.129 -27.458 1.00 57.53 75 LEU A C 1
ATOM 600 O O . LEU A 1 75 ? 26.851 -17.123 -27.757 1.00 57.53 75 LEU A O 1
#